Protein AF-A0A7M1LDP5-F1 (afdb_monomer)

Solvent-accessible surface area (backbone atoms only — not comparable to full-atom values): 6252 Å² total; per-residue (Å²): 133,89,82,82,84,83,87,82,89,68,56,71,70,57,44,52,52,48,46,51,52,10,55,54,36,74,43,54,55,70,56,39,49,47,33,57,75,74,33,99,58,64,71,73,48,80,57,56,72,66,52,53,50,49,52,50,49,45,52,51,53,52,51,50,54,52,50,42,55,71,70,68,52,87,76,53,71,67,58,54,51,52,50,53,52,51,44,49,51,50,49,51,58,43,48,55,52,61,53,65,57,58,82,78,110

Sequence (105 aa):
MLVRKISLRLDSKTFEKVKFKAALAGVNISEYIRHTLVSAKPPVHKFDKITIYKLSKVVSILNQVALTISSKEQLSSDYLLNILAEIYKLLDEIFKKIEGEKDVS

InterPro domains:
  IPR053842 Mobilization protein NikA-like [PF21983] (5-66)

pLDDT: mean 80.29, std 12.95, range [38.44, 94.94]

Nearest PDB structures (foldseek):
  6c48-assembly1_A  TM=5.043E-01  e=9.590E-01  Homo sapiens

Secondary structure (DSSP, 8-state):
-----------HHHHHHHHHHHHHTTS-HHHHHHHHHHSSSPPPPSS-HHHHHHHHHHHHHHHHHHHHHHTTPPPPHHHHHHHHHHHHHHHHHHHHHHHHTGGG-

Structure (mmCIF, N/CA/C/O backbone):
data_AF-A0A7M1LDP5-F1
#
_entry.id   AF-A0A7M1LDP5-F1
#
loop_
_atom_site.group_PDB
_atom_site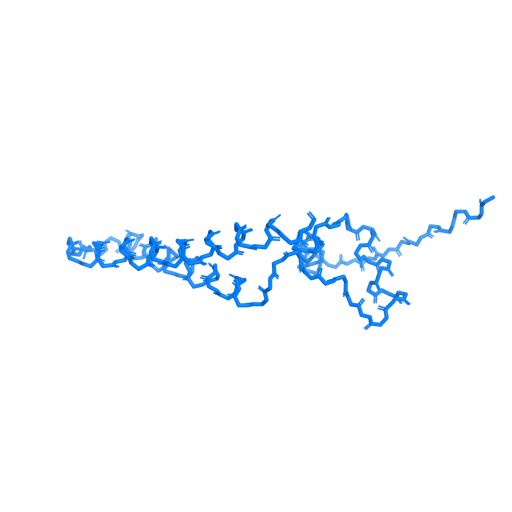.id
_atom_site.type_symbol
_atom_site.label_atom_id
_atom_site.label_alt_id
_atom_site.label_comp_id
_atom_site.label_asym_id
_atom_site.label_entity_id
_atom_site.label_seq_id
_atom_site.pdbx_PDB_ins_code
_atom_site.Cartn_x
_atom_site.Cartn_y
_atom_site.Cartn_z
_atom_site.occupancy
_atom_site.B_iso_or_equiv
_atom_site.auth_seq_id
_atom_site.auth_comp_id
_atom_site.auth_asym_id
_atom_site.auth_atom_id
_atom_site.pdbx_PDB_model_num
ATOM 1 N N . MET A 1 1 ? 17.043 -12.330 -35.637 1.00 45.47 1 MET A N 1
ATOM 2 C CA . MET A 1 1 ? 16.739 -11.581 -34.396 1.00 45.47 1 MET A CA 1
ATOM 3 C C . MET A 1 1 ? 17.515 -12.238 -33.256 1.00 45.47 1 MET A C 1
ATOM 5 O O . MET A 1 1 ? 17.252 -13.395 -32.959 1.00 45.47 1 MET A O 1
ATOM 9 N N . LEU A 1 2 ? 18.537 -11.587 -32.692 1.00 48.94 2 LEU A N 1
ATOM 10 C CA . LEU A 1 2 ? 19.327 -12.165 -31.592 1.00 48.94 2 LEU A CA 1
ATOM 11 C C . LEU A 1 2 ? 18.539 -12.043 -30.281 1.00 48.94 2 LEU A C 1
ATOM 13 O O . LEU A 1 2 ? 18.516 -10.980 -29.665 1.00 48.94 2 LEU A O 1
ATOM 17 N N . VAL A 1 3 ? 17.892 -13.125 -29.848 1.00 58.91 3 VAL A N 1
ATOM 18 C CA . VAL A 1 3 ? 17.267 -13.195 -28.520 1.00 58.91 3 VAL A CA 1
ATOM 19 C C . VAL A 1 3 ? 18.375 -13.425 -27.491 1.00 58.91 3 VAL A C 1
ATOM 21 O O . VAL A 1 3 ? 18.777 -14.557 -27.232 1.00 58.91 3 VAL A O 1
ATOM 24 N N . ARG A 1 4 ? 18.919 -12.348 -26.914 1.00 73.44 4 ARG A N 1
ATOM 25 C CA . ARG A 1 4 ? 19.842 -12.460 -25.775 1.00 73.44 4 ARG A CA 1
ATOM 26 C C . ARG A 1 4 ? 19.037 -12.694 -24.500 1.00 73.44 4 ARG A C 1
ATOM 28 O O . ARG A 1 4 ? 18.342 -11.801 -24.022 1.00 73.44 4 ARG A O 1
ATOM 35 N N . LYS A 1 5 ? 19.132 -13.904 -23.949 1.00 76.75 5 LYS A N 1
ATOM 36 C CA . LYS A 1 5 ? 18.550 -14.263 -22.652 1.00 76.75 5 LYS A CA 1
ATOM 37 C C . LYS A 1 5 ? 19.545 -13.926 -21.542 1.00 76.75 5 LYS A C 1
ATOM 39 O O . LYS A 1 5 ? 20.676 -14.398 -21.569 1.00 76.75 5 LYS A O 1
ATOM 44 N N . ILE A 1 6 ? 19.111 -13.133 -20.567 1.00 80.19 6 ILE A N 1
ATOM 45 C CA . ILE A 1 6 ? 19.882 -12.826 -19.358 1.00 80.19 6 ILE A CA 1
ATOM 46 C C . ILE A 1 6 ? 19.201 -13.530 -18.188 1.00 80.19 6 ILE A C 1
ATOM 48 O O . ILE A 1 6 ? 17.997 -13.373 -17.984 1.00 80.19 6 ILE A O 1
ATOM 52 N N . SER A 1 7 ? 19.971 -14.306 -17.431 1.00 84.75 7 SER A N 1
ATOM 53 C CA . SER A 1 7 ? 19.515 -14.943 -16.196 1.00 84.75 7 SER A CA 1
ATOM 54 C C . SER A 1 7 ? 20.046 -14.152 -15.006 1.00 84.75 7 SER A C 1
ATOM 56 O O . SER A 1 7 ? 21.251 -13.944 -14.894 1.00 84.75 7 SER A O 1
ATOM 58 N N . LEU A 1 8 ? 19.155 -13.729 -14.112 1.00 82.94 8 LEU A N 1
ATOM 59 C CA . LEU A 1 8 ? 19.498 -13.013 -12.884 1.00 82.94 8 LEU A CA 1
ATOM 60 C C . LEU A 1 8 ? 19.120 -13.880 -11.687 1.00 82.94 8 LEU A C 1
ATOM 62 O O . LEU A 1 8 ? 18.028 -14.446 -11.653 1.00 82.94 8 LEU A O 1
ATOM 66 N N . ARG A 1 9 ? 20.016 -13.978 -10.704 1.00 89.44 9 ARG A N 1
ATOM 67 C CA . ARG A 1 9 ? 19.725 -14.604 -9.411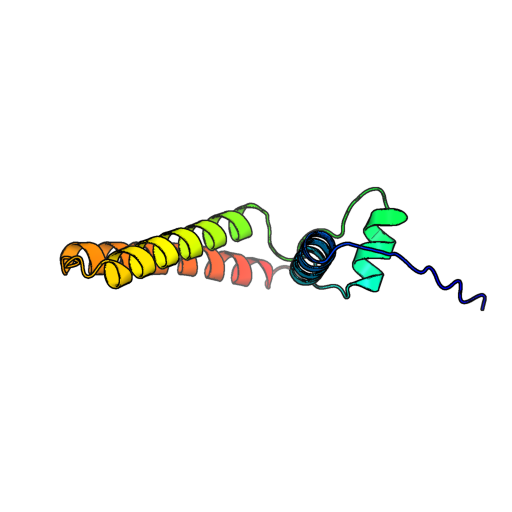 1.00 89.44 9 ARG A CA 1
ATOM 68 C C . ARG A 1 9 ? 19.465 -13.500 -8.400 1.00 89.44 9 ARG A C 1
ATOM 70 O O . ARG A 1 9 ? 20.321 -12.648 -8.193 1.00 89.44 9 ARG A O 1
ATOM 77 N N . LEU A 1 10 ? 18.278 -13.520 -7.810 1.00 88.38 10 LEU A N 1
ATOM 78 C CA . LEU A 1 10 ? 17.850 -12.589 -6.774 1.00 88.38 10 LEU A CA 1
ATOM 79 C C . LEU A 1 10 ? 17.449 -13.406 -5.550 1.00 88.38 10 LEU A C 1
ATOM 81 O O . LEU A 1 10 ? 16.874 -14.486 -5.694 1.00 88.38 10 LEU A O 1
ATOM 85 N N . ASP A 1 11 ? 17.727 -12.891 -4.358 1.00 94.94 11 ASP A N 1
ATOM 86 C CA . ASP A 1 11 ? 17.105 -13.418 -3.148 1.00 94.94 11 ASP A CA 1
ATOM 87 C C . ASP A 1 11 ? 15.591 -13.125 -3.148 1.00 94.94 11 ASP A C 1
ATOM 89 O O . ASP A 1 11 ? 15.104 -12.261 -3.886 1.00 94.94 11 ASP A O 1
ATOM 93 N N . SER A 1 12 ? 14.837 -13.838 -2.308 1.00 91.75 12 SER A N 1
ATOM 94 C CA . SER A 1 12 ? 13.373 -13.737 -2.254 1.00 91.75 12 SER A CA 1
ATOM 95 C C . SER A 1 12 ? 12.882 -12.319 -1.948 1.00 91.75 12 SER A C 1
ATOM 97 O O . SER A 1 12 ? 11.945 -11.834 -2.582 1.00 91.75 12 SER A O 1
ATOM 99 N N . LYS A 1 13 ? 13.547 -11.605 -1.034 1.00 92.44 13 LYS A N 1
ATOM 100 C CA . LYS A 1 13 ? 13.182 -10.236 -0.647 1.00 92.44 13 LYS A CA 1
ATOM 101 C C . LYS A 1 13 ? 13.433 -9.256 -1.790 1.00 92.44 13 LYS A C 1
ATOM 103 O O . LYS A 1 13 ? 12.632 -8.347 -2.016 1.00 92.44 13 LYS A O 1
ATOM 108 N N . THR A 1 14 ? 14.532 -9.421 -2.515 1.00 87.44 14 THR A N 1
ATOM 109 C CA . THR A 1 14 ? 14.860 -8.598 -3.682 1.00 87.44 14 THR A CA 1
ATOM 110 C C . THR A 1 14 ? 13.924 -8.894 -4.848 1.00 87.44 14 THR A C 1
ATOM 112 O O . THR A 1 14 ? 13.453 -7.956 -5.492 1.00 87.44 14 THR A O 1
ATOM 115 N N . PHE A 1 15 ? 13.577 -10.160 -5.082 1.00 90.69 15 PHE A N 1
ATOM 116 C CA . PHE A 1 15 ? 12.608 -10.543 -6.107 1.00 90.69 15 PHE A CA 1
ATOM 117 C C . PHE A 1 15 ? 11.228 -9.922 -5.855 1.00 90.69 15 PHE A C 1
ATOM 119 O O . PHE A 1 15 ? 10.676 -9.285 -6.753 1.00 90.69 15 PHE A O 1
ATOM 126 N N . GLU A 1 16 ? 10.712 -10.000 -4.625 1.00 88.25 16 GLU A N 1
ATOM 127 C CA . GLU A 1 16 ? 9.422 -9.391 -4.267 1.00 88.25 16 GLU A CA 1
ATOM 128 C C . GLU A 1 16 ? 9.438 -7.864 -4.412 1.00 88.25 16 GLU A C 1
ATOM 130 O O . GLU A 1 16 ? 8.495 -7.272 -4.939 1.00 88.25 16 GLU A O 1
ATOM 135 N N . LYS A 1 17 ? 10.545 -7.201 -4.055 1.00 86.56 17 LYS A N 1
ATOM 136 C CA . LYS A 1 17 ? 10.705 -5.756 -4.295 1.00 86.56 17 LYS A CA 1
ATOM 137 C C . LYS A 1 17 ? 10.662 -5.405 -5.782 1.00 86.56 17 LYS A C 1
ATOM 139 O O . LYS A 1 17 ? 10.054 -4.401 -6.146 1.00 86.56 17 LYS A O 1
ATOM 144 N N . VAL A 1 18 ? 11.319 -6.186 -6.640 1.00 88.56 18 VAL A N 1
ATOM 145 C CA . VAL A 1 18 ? 11.317 -5.958 -8.095 1.00 88.56 18 VAL A CA 1
ATOM 146 C C . VAL A 1 18 ? 9.920 -6.182 -8.664 1.00 88.56 18 VAL A C 1
ATOM 148 O O . VAL A 1 18 ? 9.433 -5.346 -9.421 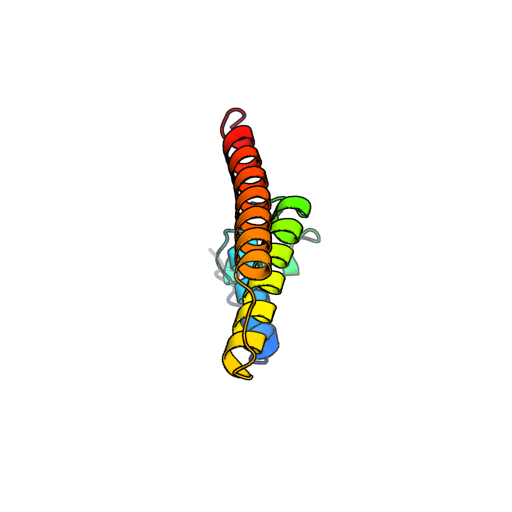1.00 88.56 18 VAL A O 1
ATOM 151 N N . LYS A 1 19 ? 9.249 -7.257 -8.249 1.00 87.69 19 LYS A N 1
ATOM 152 C CA . LYS A 1 19 ? 7.872 -7.572 -8.639 1.00 87.69 19 LYS A CA 1
ATOM 153 C C . LYS A 1 19 ? 6.903 -6.457 -8.251 1.00 87.69 19 LYS A C 1
ATOM 155 O O . LYS A 1 19 ? 6.123 -6.011 -9.088 1.00 87.69 19 LYS A O 1
ATOM 160 N N . PHE A 1 20 ? 7.007 -5.953 -7.025 1.00 82.25 20 PHE A N 1
ATOM 161 C CA . PHE A 1 20 ? 6.205 -4.830 -6.546 1.00 82.25 20 PHE A CA 1
ATOM 162 C C . PHE A 1 20 ? 6.446 -3.555 -7.363 1.00 82.25 20 PHE A C 1
ATOM 164 O O . PHE A 1 20 ? 5.499 -2.912 -7.807 1.00 82.25 20 PHE A O 1
ATOM 171 N N . LYS A 1 21 ? 7.710 -3.199 -7.623 1.00 82.38 21 LYS A N 1
ATOM 172 C CA . LYS A 1 21 ? 8.032 -2.003 -8.415 1.00 82.38 21 LYS A CA 1
ATOM 173 C C . LYS A 1 21 ? 7.593 -2.123 -9.877 1.00 82.38 21 LYS A C 1
ATOM 175 O O . LYS A 1 21 ? 7.127 -1.135 -10.433 1.00 82.38 21 LYS A O 1
ATOM 180 N N . ALA A 1 22 ? 7.696 -3.311 -10.471 1.00 83.19 22 ALA A N 1
ATOM 181 C CA . ALA A 1 22 ? 7.180 -3.588 -11.810 1.00 83.19 22 ALA A CA 1
ATOM 182 C C . ALA A 1 22 ? 5.656 -3.398 -11.865 1.00 83.19 22 ALA A C 1
ATOM 184 O O . ALA A 1 22 ? 5.159 -2.684 -12.734 1.00 83.19 22 ALA A O 1
ATOM 185 N N . ALA A 1 23 ? 4.935 -3.934 -10.873 1.00 80.69 23 ALA A N 1
ATOM 186 C CA . ALA A 1 23 ? 3.493 -3.747 -10.738 1.00 80.69 23 ALA A CA 1
ATOM 187 C C . ALA A 1 23 ? 3.112 -2.264 -10.580 1.00 80.69 23 ALA A C 1
ATOM 189 O O . ALA A 1 23 ? 2.219 -1.787 -11.275 1.00 80.69 23 ALA A O 1
ATO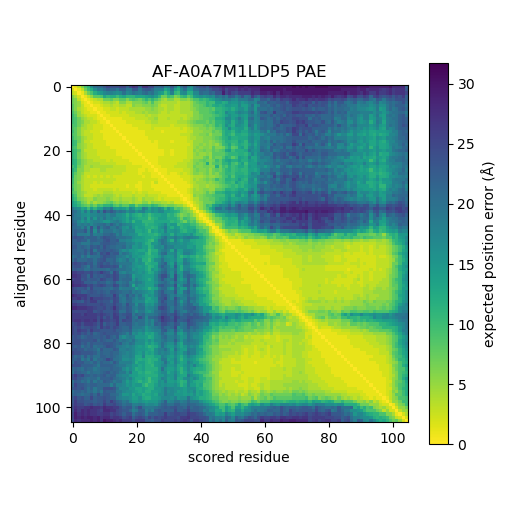M 190 N N . LEU A 1 24 ? 3.833 -1.506 -9.746 1.00 73.25 24 LEU A N 1
ATOM 191 C CA . LEU A 1 24 ? 3.625 -0.057 -9.593 1.00 73.25 24 LEU A CA 1
ATOM 192 C C . LEU A 1 24 ? 3.918 0.742 -10.869 1.00 73.25 24 LEU A C 1
ATOM 194 O O . LEU A 1 24 ? 3.330 1.797 -11.095 1.00 73.25 24 LEU A O 1
ATOM 198 N N . ALA A 1 25 ? 4.861 0.279 -11.683 1.00 75.38 25 ALA A N 1
ATOM 199 C CA . ALA A 1 25 ? 5.167 0.870 -12.979 1.00 75.38 25 ALA A CA 1
ATOM 200 C C . ALA A 1 25 ? 4.191 0.425 -14.083 1.00 75.38 25 ALA A C 1
ATOM 202 O O . ALA A 1 25 ? 4.256 0.939 -15.194 1.00 75.38 25 ALA A O 1
ATOM 203 N N . GLY A 1 26 ? 3.289 -0.521 -13.798 1.00 77.25 26 GLY A N 1
ATOM 204 C CA . GLY A 1 26 ? 2.340 -1.053 -14.772 1.00 77.25 26 GLY A CA 1
ATOM 205 C C . GLY A 1 26 ? 2.984 -1.875 -15.892 1.00 77.25 26 GLY A C 1
ATOM 206 O O . GLY A 1 26 ? 2.376 -2.003 -16.951 1.00 77.25 26 GLY A O 1
ATOM 207 N N . VAL A 1 27 ? 4.187 -2.418 -15.675 1.00 82.31 27 VAL A N 1
ATOM 208 C CA . VAL A 1 27 ? 4.938 -3.220 -16.658 1.00 82.31 27 VAL A CA 1
ATOM 209 C C . VAL A 1 27 ? 5.248 -4.617 -16.117 1.00 82.31 27 VAL A C 1
ATOM 211 O O . VAL A 1 27 ? 5.244 -4.854 -14.907 1.00 82.31 27 VAL A O 1
ATOM 214 N N . ASN A 1 28 ? 5.548 -5.571 -17.001 1.00 87.81 28 ASN A N 1
ATOM 215 C CA . ASN A 1 28 ? 5.978 -6.902 -16.560 1.00 87.81 28 ASN A CA 1
ATOM 216 C C . ASN A 1 28 ? 7.390 -6.862 -15.934 1.00 87.81 28 ASN A C 1
ATOM 218 O O . ASN A 1 28 ? 8.181 -5.947 -16.166 1.00 87.81 28 ASN A O 1
ATOM 222 N N . ILE A 1 29 ? 7.730 -7.888 -15.146 1.00 88.19 29 ILE A N 1
ATOM 223 C CA . ILE A 1 29 ? 9.001 -7.963 -14.401 1.00 88.19 29 ILE A CA 1
ATOM 224 C C . ILE A 1 29 ? 10.214 -7.854 -15.335 1.00 88.19 29 ILE A C 1
ATOM 226 O O . ILE A 1 29 ? 11.167 -7.137 -15.037 1.00 88.19 29 ILE A O 1
ATOM 230 N N . SER A 1 30 ? 10.190 -8.551 -16.474 1.00 86.56 30 SER A N 1
ATOM 231 C CA . SER A 1 30 ? 11.310 -8.551 -17.419 1.00 86.56 30 SER A CA 1
ATOM 232 C C . SER A 1 30 ? 11.521 -7.183 -18.061 1.00 86.56 30 SER A C 1
ATOM 234 O O . SER A 1 30 ? 12.656 -6.756 -18.241 1.00 86.56 30 SER A O 1
ATOM 236 N N . GLU A 1 31 ? 10.443 -6.489 -18.394 1.00 84.31 31 GLU A N 1
ATOM 237 C CA . GLU A 1 31 ? 10.448 -5.131 -18.923 1.00 84.31 31 GLU A CA 1
ATOM 238 C C . GLU A 1 31 ? 10.953 -4.132 -17.888 1.00 84.31 31 GLU A C 1
ATOM 240 O O . GLU A 1 31 ? 11.871 -3.372 -18.184 1.00 84.31 31 GLU A O 1
ATOM 245 N N . TYR A 1 32 ? 10.474 -4.216 -16.647 1.00 86.25 32 TYR A N 1
ATOM 246 C CA . TYR A 1 32 ? 10.976 -3.401 -15.543 1.00 86.25 32 TYR A CA 1
ATOM 247 C C . TYR A 1 32 ? 12.488 -3.588 -15.320 1.00 86.25 32 TYR A C 1
ATOM 249 O O . TYR A 1 32 ? 13.223 -2.611 -15.174 1.00 86.25 32 TYR A O 1
ATOM 257 N N . ILE A 1 33 ? 12.976 -4.834 -15.345 1.00 86.00 33 ILE A N 1
ATOM 258 C CA . ILE A 1 33 ? 14.407 -5.157 -15.222 1.00 86.00 33 ILE A CA 1
ATOM 259 C C . ILE A 1 33 ? 15.199 -4.592 -16.405 1.00 86.00 33 ILE A C 1
ATOM 261 O O . ILE A 1 33 ? 16.247 -3.985 -16.207 1.00 86.00 33 ILE A O 1
ATOM 265 N N . ARG A 1 34 ? 14.705 -4.749 -17.640 1.00 82.88 34 ARG A N 1
ATOM 266 C CA . ARG A 1 34 ? 15.361 -4.176 -18.825 1.00 82.88 34 ARG A CA 1
ATOM 267 C C . ARG A 1 34 ? 15.456 -2.6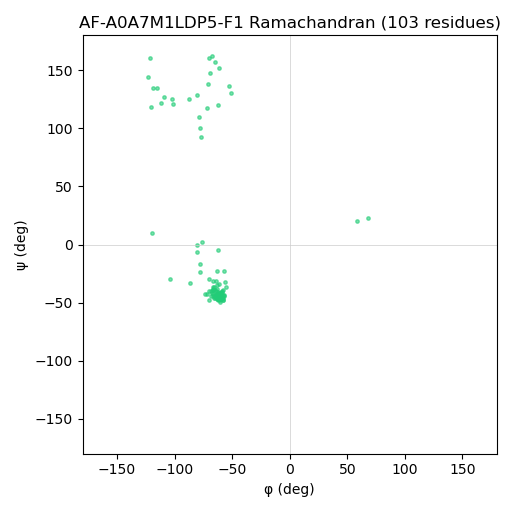59 -18.723 1.00 82.88 34 ARG A C 1
ATOM 269 O O . ARG A 1 34 ? 16.535 -2.121 -18.938 1.00 82.88 34 ARG A O 1
ATOM 276 N N . HIS A 1 35 ? 14.372 -1.986 -18.346 1.00 79.62 35 HIS A N 1
ATOM 277 C CA . HIS A 1 35 ? 14.385 -0.538 -18.171 1.00 79.62 35 HIS A CA 1
ATOM 278 C C . HIS A 1 35 ? 15.342 -0.109 -17.069 1.00 79.62 35 HIS A C 1
ATOM 280 O O . HIS A 1 35 ? 16.116 0.802 -17.287 1.00 79.62 35 HIS A O 1
ATOM 286 N N . THR A 1 36 ? 15.357 -0.783 -15.921 1.00 76.25 36 THR A N 1
ATOM 287 C CA . THR A 1 36 ? 16.264 -0.421 -14.819 1.00 76.25 36 THR A CA 1
ATOM 288 C C . THR A 1 36 ? 17.741 -0.717 -15.097 1.00 76.25 36 THR A C 1
ATOM 290 O O . THR A 1 36 ? 18.592 -0.006 -14.573 1.00 76.25 36 THR A O 1
ATOM 293 N N . LEU A 1 37 ? 18.063 -1.736 -15.903 1.00 76.81 37 LEU A N 1
ATOM 294 C CA . LEU A 1 37 ? 19.446 -2.086 -16.258 1.00 76.81 37 LEU A CA 1
ATOM 295 C C . LEU A 1 37 ? 19.988 -1.313 -17.470 1.00 76.81 37 LEU A C 1
ATOM 297 O O . LEU A 1 37 ? 21.187 -1.059 -17.532 1.00 76.81 37 LEU A O 1
ATOM 301 N N . VAL A 1 38 ? 19.137 -0.984 -18.447 1.00 69.25 38 VAL A N 1
ATOM 302 C CA . VAL A 1 38 ? 19.543 -0.376 -19.732 1.00 69.25 38 VAL A CA 1
ATOM 303 C C . VAL A 1 38 ? 19.236 1.122 -19.779 1.00 69.25 38 VAL A C 1
ATOM 305 O O . VAL A 1 38 ? 19.939 1.876 -20.447 1.00 69.25 38 VAL A O 1
ATOM 308 N N . SER A 1 39 ? 18.201 1.580 -19.076 1.00 57.81 39 SER A N 1
ATOM 309 C CA . SER A 1 39 ? 17.775 2.979 -19.043 1.00 57.81 39 SER A CA 1
ATOM 310 C C . SER A 1 39 ? 18.043 3.559 -17.650 1.00 57.81 39 SER A C 1
ATOM 312 O O . SER A 1 39 ? 17.511 3.093 -16.650 1.00 57.81 39 SER A O 1
ATOM 314 N N . ALA A 1 40 ? 18.837 4.628 -17.550 1.00 59.59 40 ALA A N 1
ATOM 315 C CA . ALA A 1 40 ? 19.161 5.264 -16.262 1.00 59.59 40 ALA A CA 1
ATOM 316 C C . ALA A 1 40 ? 17.938 5.842 -15.505 1.00 59.59 40 ALA A C 1
ATOM 318 O O . ALA A 1 40 ? 18.072 6.319 -14.378 1.00 59.59 40 ALA A O 1
ATOM 319 N N . LYS A 1 41 ? 16.740 5.811 -16.108 1.00 55.50 41 LYS A N 1
ATOM 320 C CA . LYS A 1 41 ? 15.488 6.285 -15.520 1.00 55.50 41 LYS A CA 1
ATOM 321 C C . LYS A 1 41 ? 14.480 5.128 -15.445 1.00 55.50 41 LYS A C 1
ATOM 323 O O . LYS A 1 41 ? 14.115 4.596 -16.494 1.00 55.50 41 LYS A O 1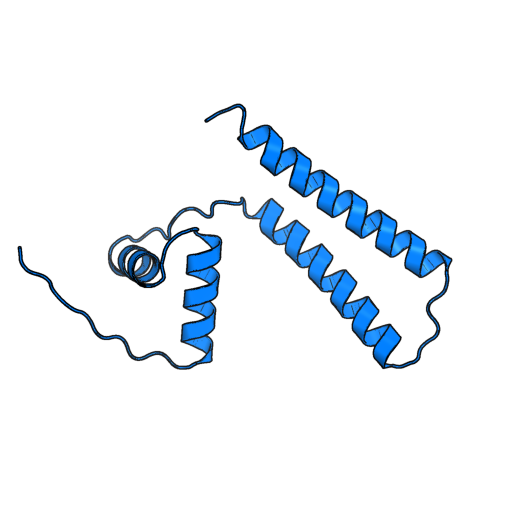
ATOM 328 N N . PRO A 1 42 ? 14.028 4.727 -14.240 1.00 57.19 42 PRO A N 1
ATOM 329 C CA . PRO A 1 42 ? 12.982 3.722 -14.109 1.00 57.19 42 PRO A CA 1
ATOM 330 C C . PRO A 1 42 ? 11.686 4.217 -14.770 1.00 57.19 42 PRO A C 1
ATOM 332 O O . PRO A 1 42 ? 11.470 5.434 -14.834 1.00 57.19 42 PRO A O 1
ATOM 335 N N . PRO A 1 43 ? 10.830 3.298 -15.255 1.00 59.22 43 PRO A N 1
ATOM 336 C CA . PRO A 1 43 ? 9.539 3.656 -15.828 1.00 59.22 43 PRO A CA 1
ATOM 337 C C . PRO A 1 43 ? 8.775 4.560 -14.858 1.00 59.22 43 PRO A C 1
ATOM 339 O O . PRO A 1 43 ? 8.708 4.288 -13.655 1.00 59.22 43 PRO A O 1
ATOM 342 N N . VAL A 1 44 ? 8.273 5.677 -15.386 1.00 59.75 44 VAL A N 1
ATOM 343 C CA . VAL A 1 44 ? 7.523 6.666 -14.611 1.00 59.75 44 VAL A CA 1
ATOM 344 C C . VAL A 1 44 ? 6.271 5.965 -14.095 1.00 59.75 44 VAL A C 1
ATOM 346 O O . VAL A 1 44 ? 5.510 5.396 -14.872 1.00 59.75 44 VAL A O 1
ATOM 349 N N . HIS A 1 45 ? 6.120 5.922 -12.772 1.00 59.69 45 HIS A N 1
ATOM 350 C CA . HIS A 1 45 ? 5.000 5.254 -12.119 1.00 59.69 45 HIS A CA 1
ATOM 351 C C . HIS A 1 45 ? 3.669 5.758 -12.689 1.00 59.69 45 HIS A C 1
ATOM 353 O O . HIS A 1 45 ? 3.494 6.964 -12.840 1.00 59.69 45 HIS A O 1
ATOM 359 N N . LYS A 1 46 ? 2.726 4.839 -12.952 1.00 60.12 46 LYS A N 1
ATOM 360 C CA . LYS A 1 46 ? 1.359 5.175 -13.399 1.00 60.12 46 LYS A CA 1
ATOM 361 C C . LYS A 1 46 ? 0.622 6.099 -12.427 1.00 60.12 46 LYS A C 1
ATOM 363 O O . LYS A 1 46 ? -0.320 6.761 -12.827 1.00 60.12 46 LYS A O 1
ATOM 368 N N . PHE A 1 47 ? 1.045 6.100 -11.164 1.00 67.25 47 PHE A N 1
ATOM 369 C CA . PHE A 1 47 ? 0.516 6.947 -10.108 1.00 67.25 47 PHE A CA 1
ATOM 370 C C . PHE A 1 47 ? 1.625 7.842 -9.575 1.00 67.25 47 PHE A C 1
ATOM 372 O O . PHE A 1 47 ? 2.741 7.379 -9.308 1.00 67.25 47 PHE A O 1
ATOM 379 N N . ASP A 1 48 ? 1.321 9.121 -9.390 1.00 74.25 48 ASP A N 1
ATOM 380 C CA . ASP A 1 48 ? 2.294 10.063 -8.864 1.00 74.25 48 ASP A CA 1
ATOM 381 C C . ASP A 1 48 ? 2.694 9.732 -7.407 1.00 74.25 48 ASP A C 1
ATOM 383 O O . ASP A 1 48 ? 1.978 9.059 -6.656 1.00 74.25 48 ASP A O 1
ATOM 387 N N . LYS A 1 49 ? 3.875 10.203 -6.980 1.00 77.94 49 LYS A N 1
ATOM 388 C CA . LYS A 1 49 ? 4.417 9.908 -5.637 1.00 77.94 49 LYS A CA 1
ATOM 389 C C . LYS A 1 49 ? 3.468 10.323 -4.508 1.00 77.94 49 LYS A C 1
ATOM 391 O O . LYS A 1 49 ? 3.447 9.673 -3.466 1.00 77.94 49 LYS A O 1
ATOM 396 N N . ILE A 1 50 ? 2.699 11.392 -4.713 1.00 81.69 50 ILE A N 1
ATOM 397 C CA . ILE A 1 50 ? 1.735 11.905 -3.735 1.00 81.69 50 ILE A CA 1
ATOM 398 C C . ILE A 1 50 ? 0.587 10.907 -3.552 1.00 81.69 50 ILE A C 1
ATOM 400 O O . ILE A 1 50 ? 0.190 10.633 -2.422 1.00 81.69 50 ILE A O 1
ATOM 404 N N . THR A 1 51 ? 0.090 10.318 -4.637 1.00 83.31 51 THR A N 1
ATOM 405 C CA . THR A 1 51 ? -0.968 9.299 -4.619 1.00 83.31 51 THR A CA 1
ATOM 406 C C . THR A 1 51 ? -0.499 8.040 -3.900 1.00 83.31 51 THR A C 1
ATOM 408 O O . THR A 1 51 ? -1.189 7.542 -3.009 1.00 83.31 51 THR A O 1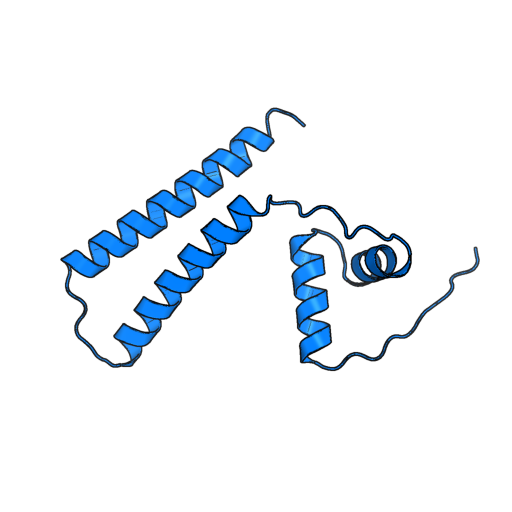
ATOM 411 N N . ILE A 1 52 ? 0.720 7.576 -4.197 1.00 82.62 52 ILE A N 1
ATOM 412 C CA . ILE A 1 52 ? 1.331 6.430 -3.503 1.00 82.62 52 ILE A CA 1
ATOM 413 C C . ILE A 1 52 ? 1.494 6.721 -2.004 1.00 82.62 52 ILE A C 1
ATOM 415 O O . ILE A 1 52 ? 1.196 5.864 -1.172 1.00 82.62 52 ILE A O 1
ATOM 419 N N . TYR A 1 53 ? 1.926 7.932 -1.640 1.00 84.25 53 TYR A N 1
ATOM 420 C CA . TYR A 1 53 ? 2.060 8.338 -0.241 1.00 84.25 53 TYR A CA 1
ATOM 421 C C . TYR A 1 53 ? 0.711 8.329 0.494 1.00 84.25 53 TYR A C 1
ATOM 423 O O . TYR A 1 53 ? 0.603 7.725 1.564 1.00 84.25 53 TYR A O 1
ATOM 431 N N . LYS A 1 54 ? -0.340 8.916 -0.090 1.00 85.25 54 LYS A N 1
ATOM 432 C CA . LYS A 1 54 ? -1.689 8.900 0.500 1.00 85.25 54 LYS A CA 1
ATOM 433 C C . LYS A 1 54 ? -2.214 7.475 0.680 1.00 85.25 54 LYS A C 1
ATOM 435 O O . LYS A 1 54 ? -2.715 7.148 1.753 1.00 85.25 54 LYS A O 1
ATOM 440 N N . LEU A 1 55 ? -2.015 6.605 -0.313 1.00 87.38 55 LEU A N 1
ATOM 441 C CA . LEU A 1 55 ? -2.400 5.196 -0.218 1.00 87.38 55 LEU A CA 1
ATOM 442 C C . LEU A 1 55 ? -1.633 4.472 0.899 1.00 87.38 55 LEU A C 1
ATOM 444 O O . LEU A 1 55 ? -2.222 3.712 1.664 1.00 87.38 55 LEU A O 1
ATOM 448 N N . SER A 1 56 ? -0.334 4.749 1.049 1.00 85.88 56 SER A N 1
ATOM 449 C CA . SER A 1 56 ? 0.470 4.176 2.137 1.00 85.88 56 SER A CA 1
ATOM 450 C C . SER A 1 56 ? -0.038 4.589 3.523 1.00 85.88 56 SER A C 1
ATOM 452 O O . SER A 1 56 ? -0.027 3.777 4.448 1.00 85.88 56 SER A O 1
ATOM 454 N N . LYS A 1 57 ? -0.561 5.816 3.658 1.00 90.31 57 LYS A N 1
ATOM 455 C CA . LYS A 1 57 ? -1.171 6.301 4.899 1.00 90.31 57 LYS A CA 1
ATOM 456 C C . LYS A 1 57 ? -2.461 5.542 5.226 1.00 90.31 57 LYS A C 1
ATOM 458 O O . LYS A 1 57 ? -2.622 5.119 6.366 1.00 90.31 57 LYS A O 1
ATOM 463 N N . VAL A 1 58 ? -3.319 5.285 4.234 1.00 92.12 58 VAL A N 1
ATOM 464 C CA . VAL A 1 58 ? -4.527 4.449 4.405 1.00 92.12 58 VAL A CA 1
ATOM 465 C C . VAL A 1 58 ? -4.159 3.051 4.906 1.00 92.12 58 VAL A C 1
ATOM 467 O O . VAL A 1 58 ? -4.720 2.581 5.894 1.00 92.12 58 VAL A O 1
ATOM 470 N N . VAL A 1 59 ? -3.169 2.407 4.280 1.00 89.94 59 VAL A N 1
ATOM 471 C CA . VAL A 1 59 ? -2.687 1.079 4.702 1.00 89.94 59 VAL A CA 1
ATOM 472 C C . VAL A 1 59 ? -2.140 1.111 6.130 1.00 89.94 59 VAL A C 1
ATOM 474 O O . VAL A 1 59 ? -2.429 0.209 6.912 1.00 89.94 59 VAL A O 1
ATOM 477 N N . SER A 1 60 ? -1.384 2.149 6.494 1.00 92.25 60 SER A N 1
ATOM 478 C CA . SER A 1 60 ? -0.855 2.305 7.853 1.00 92.25 60 SER A CA 1
ATOM 479 C C . SER A 1 60 ? -1.966 2.404 8.897 1.00 92.25 60 SER A C 1
ATOM 481 O O . SER A 1 60 ? -1.876 1.746 9.932 1.00 92.25 60 SER A O 1
ATOM 483 N N . ILE A 1 61 ? -3.009 3.197 8.631 1.00 90.75 61 ILE A N 1
ATOM 484 C CA . ILE A 1 61 ? -4.155 3.353 9.538 1.00 90.75 61 ILE A CA 1
ATOM 485 C C . ILE A 1 61 ? -4.881 2.011 9.700 1.00 90.75 61 ILE A C 1
ATOM 487 O O . ILE A 1 61 ? -5.120 1.571 10.822 1.00 90.75 61 ILE A O 1
ATOM 491 N N . LEU A 1 62 ? -5.156 1.308 8.596 1.00 91.06 62 LEU A N 1
ATOM 492 C CA . LEU A 1 62 ? -5.785 -0.018 8.632 1.00 91.06 62 LEU A CA 1
ATOM 493 C C . LEU A 1 62 ? -4.958 -1.035 9.427 1.00 91.06 62 LEU A C 1
ATOM 495 O O . LEU A 1 62 ? -5.512 -1.819 10.195 1.00 91.06 62 LEU A O 1
ATOM 499 N N . ASN A 1 63 ? -3.634 -1.011 9.271 1.00 91.62 63 ASN A N 1
ATOM 500 C CA . ASN A 1 63 ? -2.747 -1.913 9.996 1.00 91.62 63 ASN A CA 1
ATOM 501 C C . ASN A 1 63 ? -2.749 -1.629 11.505 1.00 91.62 63 ASN A C 1
ATOM 503 O O . ASN A 1 63 ? -2.743 -2.563 12.301 1.00 91.62 63 ASN A O 1
ATOM 507 N N . GLN A 1 64 ? -2.800 -0.356 11.909 1.00 87.75 64 GLN A N 1
ATOM 508 C CA . GLN A 1 64 ? -2.936 0.015 13.320 1.00 87.75 64 GLN A CA 1
ATOM 509 C C . GLN A 1 64 ? -4.257 -0.491 13.902 1.00 87.75 64 GLN A C 1
ATOM 511 O O . GLN A 1 64 ? -4.234 -1.151 14.933 1.00 87.75 64 GLN A O 1
ATOM 516 N N . VAL A 1 65 ? -5.379 -0.294 13.202 1.00 87.88 65 VAL A N 1
ATOM 517 C CA . VAL A 1 65 ? -6.686 -0.824 13.630 1.00 87.88 65 VAL A CA 1
ATOM 518 C C . VAL A 1 65 ? -6.653 -2.341 13.783 1.00 87.88 65 VAL A C 1
ATOM 520 O O . VAL A 1 65 ? -7.116 -2.870 14.791 1.00 87.88 65 VAL A O 1
ATOM 523 N N . ALA A 1 66 ? -6.082 -3.050 12.809 1.00 87.88 66 ALA A N 1
ATOM 524 C CA . ALA A 1 66 ? -5.966 -4.502 12.866 1.00 87.88 66 ALA A CA 1
ATOM 525 C C . ALA A 1 66 ? -5.150 -4.966 14.082 1.00 87.88 66 ALA A C 1
ATOM 527 O O . ALA A 1 66 ? -5.535 -5.932 14.742 1.00 87.88 66 ALA A O 1
ATOM 528 N N . LEU A 1 67 ? -4.054 -4.270 14.405 1.00 89.69 67 LEU A N 1
ATOM 529 C CA . LEU A 1 67 ? -3.242 -4.556 15.588 1.00 89.69 67 LEU A CA 1
ATOM 530 C C . LEU A 1 67 ? -4.017 -4.311 16.885 1.00 89.69 67 LEU A C 1
ATOM 532 O O . LEU A 1 67 ? -3.988 -5.177 17.755 1.00 89.69 67 LEU A O 1
ATOM 536 N N . THR A 1 68 ? -4.751 -3.203 16.996 1.00 85.31 68 THR A N 1
ATOM 537 C CA . THR A 1 68 ? -5.544 -2.887 18.196 1.00 85.31 68 THR A CA 1
ATOM 538 C C . THR A 1 68 ? -6.701 -3.870 18.404 1.00 85.31 68 THR A C 1
ATOM 540 O O . THR A 1 68 ? -6.954 -4.321 19.517 1.00 85.31 68 THR A O 1
ATOM 543 N N . ILE A 1 69 ? -7.372 -4.295 17.327 1.00 85.06 69 ILE A N 1
ATOM 544 C CA . ILE A 1 69 ? -8.383 -5.365 17.399 1.00 85.06 69 ILE A CA 1
ATOM 545 C C . ILE A 1 69 ? -7.728 -6.684 17.830 1.00 85.06 69 ILE A C 1
ATOM 547 O O . ILE A 1 69 ? -8.268 -7.410 18.667 1.00 85.06 69 ILE A O 1
ATOM 551 N N . SER A 1 70 ? -6.549 -6.995 17.284 1.00 84.50 70 SER A N 1
ATOM 552 C CA . SER A 1 70 ? -5.812 -8.222 17.608 1.00 84.50 70 SER A CA 1
ATOM 553 C C . SER A 1 70 ? -5.319 -8.248 19.057 1.00 84.50 70 SER A C 1
ATOM 555 O O . SER A 1 70 ? -5.273 -9.324 19.655 1.00 84.50 70 SER A O 1
ATOM 557 N N . SER A 1 71 ? -5.004 -7.091 19.652 1.00 89.06 71 SER A N 1
ATOM 558 C CA . SER A 1 71 ? -4.661 -6.972 21.076 1.00 89.06 71 SER A CA 1
ATOM 559 C C . SER A 1 71 ? -5.876 -7.056 22.010 1.00 89.06 71 SER A C 1
ATOM 561 O O . SER A 1 71 ? -5.707 -7.015 23.227 1.00 89.06 71 SER A O 1
ATOM 563 N N . LYS A 1 72 ? -7.091 -7.261 21.469 1.00 80.19 72 LYS A N 1
ATOM 564 C CA . LYS A 1 72 ? -8.376 -7.296 22.199 1.00 80.19 72 LYS A CA 1
ATOM 565 C C . LYS A 1 72 ? -8.673 -6.008 22.971 1.00 80.19 72 LYS A C 1
ATOM 567 O O . LYS A 1 72 ? -9.490 -6.015 23.893 1.00 80.19 72 LYS A O 1
ATOM 572 N N . GLU A 1 73 ? -8.030 -4.909 22.598 1.00 79.81 73 GLU A N 1
ATOM 573 C CA . GLU A 1 73 ? -8.344 -3.596 23.137 1.00 79.81 73 GLU A CA 1
ATOM 574 C C . GLU A 1 73 ? -9.702 -3.134 22.600 1.00 79.81 73 GLU A C 1
ATOM 576 O O . GLU A 1 73 ? -10.033 -3.312 21.424 1.00 79.81 73 GLU A O 1
ATOM 581 N N . GLN A 1 74 ? -10.517 -2.545 23.476 1.00 81.31 74 GLN A N 1
ATOM 582 C CA . GLN A 1 74 ? -11.778 -1.948 23.059 1.00 81.31 74 GLN A CA 1
ATOM 583 C C . GLN A 1 74 ? -11.499 -0.667 22.275 1.00 81.31 74 GLN A C 1
ATOM 585 O O . GLN A 1 74 ? -10.978 0.310 22.808 1.00 81.31 74 GLN A O 1
ATOM 590 N N . LEU A 1 75 ? -11.899 -0.667 21.007 1.00 82.06 75 LEU A N 1
ATOM 591 C CA . LEU A 1 75 ? -11.937 0.538 20.194 1.00 82.06 75 LEU A CA 1
ATOM 592 C C . LEU A 1 75 ? -13.207 1.321 20.519 1.00 82.06 75 LEU A C 1
ATOM 594 O O . LEU A 1 75 ? -14.309 0.771 20.479 1.00 82.06 75 LEU A O 1
ATOM 598 N N . SER A 1 76 ? -13.067 2.610 20.825 1.00 85.62 76 SER A N 1
ATOM 599 C CA . SER A 1 76 ? -14.235 3.470 20.998 1.00 85.62 76 SER A CA 1
ATOM 600 C C . SER A 1 76 ? -14.940 3.692 19.658 1.00 85.62 76 SER A C 1
ATOM 602 O O . SER A 1 76 ? -14.309 3.752 18.598 1.00 85.62 76 SER A O 1
ATOM 604 N N . SER A 1 77 ? -16.267 3.836 19.704 1.00 85.50 77 SER A N 1
ATOM 605 C CA . SER A 1 77 ? -17.069 4.117 18.507 1.00 85.50 77 SER A CA 1
ATOM 606 C C . SER A 1 77 ? -16.616 5.408 17.815 1.00 85.50 77 SER A C 1
ATOM 608 O O . SER A 1 77 ? -16.509 5.445 16.592 1.00 85.50 77 SER A O 1
ATOM 610 N N . ASP A 1 78 ? -16.275 6.439 18.592 1.00 90.56 78 ASP A N 1
ATOM 611 C CA . ASP A 1 78 ? -15.778 7.716 18.067 1.00 90.56 78 ASP A CA 1
ATOM 612 C C . ASP A 1 78 ? -14.430 7.563 17.356 1.00 90.56 78 ASP A C 1
ATOM 614 O O . ASP A 1 78 ? -14.205 8.152 16.300 1.00 90.56 78 ASP A O 1
ATOM 618 N N . TYR A 1 79 ? -13.531 6.733 17.894 1.00 86.50 79 TYR A N 1
ATOM 619 C CA . TYR A 1 79 ? -12.246 6.448 17.260 1.00 86.50 79 TYR A CA 1
ATOM 620 C C . TYR A 1 79 ? -12.428 5.734 15.913 1.00 86.50 79 TYR A C 1
ATOM 622 O O . TYR A 1 79 ? -11.818 6.130 14.918 1.00 86.50 79 TYR A O 1
ATOM 630 N N . LEU A 1 80 ? -13.319 4.739 15.851 1.00 86.25 80 LEU A N 1
ATOM 631 C CA . LEU A 1 80 ? -13.651 4.035 14.608 1.00 86.25 80 LEU A CA 1
ATOM 632 C C . LEU A 1 80 ? -14.271 4.966 13.559 1.00 86.25 80 LEU A C 1
ATOM 634 O O . LEU A 1 80 ? -13.879 4.915 12.393 1.00 86.25 80 LEU A O 1
ATOM 638 N N . LEU A 1 81 ? -15.201 5.834 13.966 1.00 90.12 81 LEU A N 1
ATOM 639 C CA . LEU A 1 81 ? -15.816 6.826 13.080 1.00 90.12 81 LEU A CA 1
ATOM 640 C C . LEU A 1 81 ? -14.774 7.794 12.510 1.00 90.12 81 LEU A C 1
ATOM 642 O O . LEU A 1 81 ? -14.765 8.041 11.304 1.00 90.12 81 LEU A O 1
ATOM 646 N N . ASN A 1 82 ? -13.861 8.285 13.349 1.00 91.31 82 ASN A N 1
ATOM 647 C CA . ASN A 1 82 ? -12.789 9.182 12.919 1.00 91.31 82 ASN A CA 1
ATOM 648 C C . ASN A 1 82 ? -11.844 8.511 11.914 1.00 91.31 82 ASN A C 1
ATOM 650 O O . ASN A 1 82 ? -11.507 9.116 10.896 1.00 91.31 82 ASN A O 1
ATOM 654 N N . ILE A 1 83 ? -11.466 7.251 12.147 1.00 90.62 83 ILE A N 1
ATOM 655 C CA . ILE A 1 83 ? -10.647 6.480 11.202 1.00 90.62 83 ILE A CA 1
ATOM 656 C C . ILE A 1 83 ? -11.363 6.283 9.870 1.00 90.62 83 ILE A C 1
ATOM 658 O O . ILE A 1 83 ? -10.763 6.489 8.815 1.00 90.62 83 ILE A O 1
ATOM 662 N N . LEU A 1 84 ? -12.635 5.879 9.898 1.00 90.19 84 LEU A N 1
ATOM 663 C CA . LEU A 1 84 ? -13.415 5.665 8.680 1.00 90.19 84 LEU A CA 1
ATOM 664 C C . LEU A 1 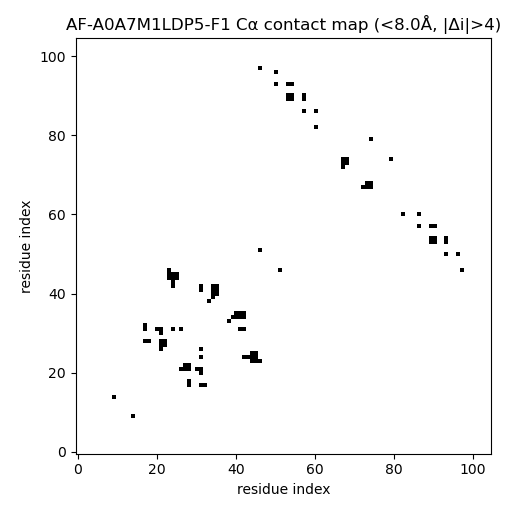84 ? -13.534 6.959 7.871 1.00 90.19 84 LEU A C 1
ATOM 666 O O . LEU A 1 84 ? -13.336 6.933 6.656 1.00 90.19 84 LEU A O 1
ATOM 670 N N . ALA A 1 85 ? -13.777 8.090 8.536 1.00 92.19 85 ALA A N 1
ATOM 671 C CA . ALA A 1 85 ? -13.816 9.401 7.897 1.00 92.19 85 ALA A CA 1
ATOM 672 C C . ALA A 1 85 ? -12.456 9.793 7.290 1.00 92.19 85 ALA A C 1
ATOM 674 O O . ALA A 1 85 ? -12.405 10.290 6.162 1.00 92.19 85 ALA A O 1
ATOM 675 N N . GLU A 1 86 ? -11.347 9.541 7.994 1.00 92.56 86 GLU A N 1
ATOM 676 C CA . GLU A 1 86 ? -9.999 9.826 7.487 1.00 92.56 86 GLU A CA 1
ATOM 677 C C . GLU A 1 86 ? -9.652 8.963 6.266 1.00 92.56 86 GLU A C 1
ATOM 679 O O . GLU A 1 86 ? -9.182 9.488 5.253 1.00 92.56 86 GLU A O 1
ATOM 684 N N . ILE A 1 87 ? -9.922 7.656 6.327 1.00 93.31 87 ILE A N 1
ATOM 685 C CA . ILE A 1 87 ? -9.711 6.732 5.206 1.00 93.31 87 ILE A CA 1
ATOM 686 C C . ILE A 1 87 ? -10.562 7.152 4.009 1.00 93.31 87 ILE A C 1
ATOM 688 O O . ILE A 1 87 ? -10.038 7.242 2.900 1.00 93.31 87 ILE A O 1
ATOM 692 N N . TYR A 1 88 ? -11.846 7.449 4.227 1.00 93.19 88 TYR A N 1
ATOM 693 C CA . TYR A 1 88 ? -12.750 7.880 3.165 1.00 93.19 88 TYR A CA 1
ATOM 694 C C . TYR A 1 88 ? -12.234 9.142 2.472 1.00 93.19 88 TYR A C 1
ATOM 696 O O . TYR A 1 88 ? -12.133 9.171 1.248 1.00 93.19 88 TYR A O 1
ATOM 704 N N . LYS A 1 89 ? -11.822 10.155 3.241 1.00 93.44 89 LYS A N 1
ATOM 705 C CA . LYS A 1 89 ? -11.264 11.397 2.695 1.00 93.44 89 LYS A CA 1
ATOM 706 C C . LYS A 1 89 ? -9.998 11.149 1.871 1.00 93.44 89 LYS A C 1
ATOM 708 O O . LYS A 1 89 ? -9.867 11.682 0.773 1.00 93.44 89 LYS A O 1
ATOM 713 N N . LEU A 1 90 ? -9.066 10.338 2.378 1.00 91.06 90 LEU A N 1
ATOM 714 C CA . LEU A 1 90 ? -7.827 10.017 1.660 1.00 91.06 90 LEU A CA 1
ATOM 715 C C . LEU A 1 90 ? -8.099 9.253 0.361 1.00 91.06 90 LEU A C 1
ATOM 717 O O . LEU A 1 90 ? -7.445 9.523 -0.646 1.00 91.06 90 LEU A O 1
ATOM 721 N N . LEU A 1 91 ? -9.055 8.321 0.373 1.00 90.75 91 LEU A N 1
ATOM 722 C CA . LEU A 1 91 ? -9.465 7.583 -0.819 1.00 90.75 91 LEU A CA 1
ATOM 723 C C . LEU A 1 91 ? -10.171 8.490 -1.830 1.00 90.75 91 LEU A C 1
ATOM 725 O O . LEU A 1 91 ? -9.817 8.440 -3.002 1.00 90.75 91 LEU A O 1
ATOM 729 N N . ASP A 1 92 ? -11.090 9.354 -1.400 1.00 90.56 92 ASP A N 1
ATOM 730 C CA . ASP A 1 92 ? -11.765 10.335 -2.265 1.00 90.56 92 ASP A CA 1
ATOM 731 C C . ASP A 1 92 ? -10.757 11.273 -2.952 1.00 90.56 92 ASP A C 1
ATOM 733 O O . ASP A 1 92 ? -10.810 11.490 -4.162 1.00 90.56 92 ASP A O 1
ATOM 737 N N . GLU A 1 93 ? -9.755 11.758 -2.213 1.00 88.69 93 GLU A N 1
ATOM 738 C CA . GLU A 1 93 ? -8.668 12.566 -2.776 1.00 88.69 93 GLU A CA 1
ATOM 739 C C . GLU A 1 93 ? -7.810 11.801 -3.799 1.00 88.69 93 GLU A C 1
ATOM 741 O O . GLU A 1 93 ? -7.309 12.403 -4.751 1.00 88.69 93 GLU A O 1
ATOM 746 N N . ILE A 1 94 ? -7.604 10.495 -3.602 1.00 88.19 94 ILE A N 1
ATOM 747 C CA . ILE A 1 94 ? -6.902 9.629 -4.560 1.00 88.19 94 ILE A CA 1
ATOM 748 C C . ILE A 1 94 ? -7.765 9.423 -5.810 1.00 88.19 94 ILE A C 1
ATOM 750 O O . ILE A 1 94 ? -7.267 9.597 -6.921 1.00 88.19 94 ILE A O 1
ATOM 754 N N . PHE A 1 95 ? -9.048 9.098 -5.643 1.00 86.69 9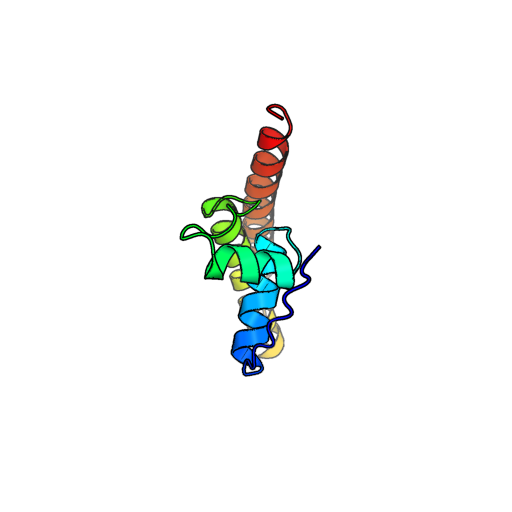5 PHE A N 1
ATOM 755 C CA . PHE A 1 95 ? -9.977 8.853 -6.747 1.00 86.69 95 PHE A CA 1
ATOM 756 C C . PHE A 1 95 ? -10.138 10.080 -7.639 1.00 86.69 95 PHE A C 1
ATOM 758 O O . PHE A 1 95 ? -9.918 9.973 -8.842 1.00 86.69 95 PHE A O 1
ATOM 765 N N . LYS A 1 96 ? -10.395 11.258 -7.059 1.00 85.94 96 LYS A N 1
ATOM 766 C CA . LYS A 1 96 ? -10.506 12.522 -7.809 1.00 85.94 96 LYS A CA 1
ATOM 767 C C . LYS A 1 96 ? -9.271 12.822 -8.645 1.00 85.94 96 LYS A C 1
ATOM 769 O O . LYS A 1 96 ? -9.376 13.345 -9.749 1.00 85.94 96 LYS A O 1
ATOM 774 N N . LYS A 1 97 ? -8.090 12.487 -8.126 1.00 80.94 97 LYS A N 1
ATOM 775 C CA . LYS A 1 97 ? -6.831 12.701 -8.834 1.00 80.94 97 LYS A CA 1
ATOM 776 C C . LYS A 1 97 ? -6.650 11.732 -10.001 1.00 80.94 97 LYS A C 1
ATOM 778 O O . LYS A 1 97 ? -6.247 12.154 -11.076 1.00 80.94 97 LYS A O 1
ATOM 783 N N . ILE A 1 98 ? -6.991 10.462 -9.797 1.00 76.50 98 ILE A N 1
ATOM 784 C CA . ILE A 1 98 ? -6.954 9.439 -10.850 1.00 76.50 98 ILE A CA 1
ATOM 785 C C . ILE A 1 98 ? -7.988 9.741 -11.947 1.00 76.50 98 ILE A C 1
ATOM 787 O O . ILE A 1 98 ? -7.720 9.485 -13.117 1.00 76.50 98 ILE A O 1
ATOM 791 N N . GLU A 1 99 ? -9.164 10.266 -11.597 1.00 74.81 99 GLU A N 1
ATOM 792 C CA . GLU A 1 99 ? -10.195 10.653 -12.569 1.00 74.81 99 GLU A CA 1
ATOM 793 C C . GLU A 1 99 ? -9.836 11.932 -13.326 1.00 74.81 99 GLU A C 1
ATOM 795 O O . GLU A 1 99 ? -9.945 11.946 -14.547 1.00 74.81 99 GLU A O 1
ATOM 800 N N . GLY A 1 100 ? -9.310 12.958 -12.650 1.00 62.19 100 GLY A N 1
ATOM 801 C CA . GLY A 1 100 ? -8.852 14.188 -13.306 1.00 62.19 100 GLY A CA 1
ATOM 802 C C . GLY A 1 100 ? -7.679 13.988 -14.279 1.00 62.19 100 GLY A C 1
ATOM 803 O O . GLY A 1 100 ? -7.499 14.788 -15.190 1.00 62.19 100 GLY A O 1
ATOM 804 N N . GLU A 1 101 ? -6.896 12.914 -14.130 1.00 55.72 101 GLU A N 1
ATOM 805 C CA . GLU A 1 101 ? -5.846 12.530 -15.088 1.00 55.72 101 GLU A CA 1
ATOM 806 C C . GLU A 1 101 ? -6.396 11.828 -16.351 1.00 55.72 101 GLU A C 1
ATOM 808 O O . GLU A 1 101 ? -5.695 11.776 -17.363 1.00 55.72 101 GLU A O 1
ATOM 813 N N . LYS A 1 102 ? -7.641 11.320 -16.341 1.00 52.81 102 LYS A N 1
ATOM 814 C CA . LYS A 1 102 ? -8.256 10.650 -17.507 1.00 52.81 102 LYS A CA 1
ATOM 815 C C . LYS A 1 102 ? -8.767 11.614 -18.580 1.00 52.81 102 LYS A C 1
ATOM 817 O O . LYS A 1 102 ? -8.832 11.209 -19.733 1.00 52.81 102 LYS A O 1
ATOM 822 N N . ASP A 1 103 ? -9.076 12.862 -18.230 1.00 43.34 103 ASP A N 1
ATOM 823 C CA . ASP A 1 103 ? -9.601 13.864 -19.175 1.00 43.34 103 ASP A CA 1
ATOM 824 C C . ASP A 1 103 ? -8.511 14.537 -20.040 1.00 43.34 103 ASP A C 1
ATOM 826 O O . ASP A 1 103 ? -8.814 15.387 -20.877 1.00 43.34 103 ASP A O 1
ATOM 830 N N . VAL A 1 104 ? -7.234 14.175 -19.854 1.00 46.72 104 VAL A N 1
ATOM 831 C CA . VAL A 1 104 ? -6.076 14.797 -20.536 1.00 46.72 104 VAL A CA 1
ATOM 832 C C . VAL A 1 104 ? -5.277 13.789 -21.388 1.00 46.72 104 VAL A C 1
ATOM 834 O O . VAL A 1 104 ? -4.186 14.111 -21.855 1.00 46.72 104 VAL A O 1
ATOM 837 N N . SER A 1 105 ? -5.781 12.565 -21.597 1.00 38.44 105 SER A N 1
ATOM 838 C CA . SER A 1 105 ? -5.118 11.520 -22.410 1.00 38.44 105 SER A CA 1
ATOM 839 C C . SER A 1 105 ? -5.875 11.168 -23.682 1.00 38.44 105 SER A C 1
ATOM 841 O O . SER A 1 105 ? -7.114 11.029 -23.609 1.00 38.44 105 SER A O 1
#

Radius of gyration: 19.35 Å; Cα contacts (8 Å, |Δi|>4): 55; chains: 1; bounding box: 37×30×58 Å

Foldseek 3Di:
DDPDDDDDDDDPVRLVVLCVVCVQLVHHSVVQVCCVVVPVDGRDGPDDPVLVVLVVVLVVLVVVVVVCVVVVHDDDPVNVVVNVVSSVVSVVVSVVVNVVVVVVD

Mean predicted aligned error: 12.47 Å

Organism: NCBI:txid1448857